Protein AF-A0A2V5Q0D8-F1 (afdb_monomer)

Mean predicted aligned error: 13.39 Å

pLDDT: mean 80.26, std 23.19, range [39.28, 98.81]

Radius of gyration: 37.6 Å; Cα contacts (8 Å, |Δi|>4): 236; chains: 1; bounding box: 50×79×114 Å

Secondary structure (DSSP, 8-state):
--PPP--SSSTTSSTTTTTSSHHHHHHHHHHHHHHHHHHHHHHHHHTT--------GGGT-EEEEEE-SSEEEEEEE-TTSEEEEEEEETTEEEEEEEEEEEEETTEEEEEEEEETTS-S-TT-EEEEEEEEE-SSEEEEE-TTS-EEEEEEP-

Nearest PDB structures (foldseek):
  2m4l-assembly1_A  TM=7.321E-01  e=1.383E-03  Bacteroides thetaiotaomicron VPI-5482
  3wjc-assembly1_B  TM=3.920E-01  e=6.754E-02  Arabidopsis thaliana
  3wje-assembly1_A  TM=3.867E-01  e=6.754E-02  Arabidopsis thaliana
  2a13-assembly1_A  TM=3.910E-01  e=1.932E-01  Arabidopsis thaliana
  7vd2-assembly1_B  TM=3.320E-01  e=4.289E+00  Homo sapiens

Sequence (154 aa):
MGRINLWRCWEWSMAVQRLRLAGRQLIVLLVQSQMRAVLALIVFCLTSCAGLPSMSQSRLVGEWRYEDKNQSCHYVFKSDGTFKGEVVYHAKLISKFSGRWSVAGAALHYNYIHDALGRIPAGTVDQDKLLTVRKEFFVIEAADGNQRKYLRIR

Structure (mmCIF, N/CA/C/O backbone):
data_AF-A0A2V5Q0D8-F1
#
_entry.id   AF-A0A2V5Q0D8-F1
#
loop_
_atom_site.group_PDB
_atom_site.id
_atom_site.type_symbol
_atom_site.label_atom_id
_atom_site.label_alt_id
_atom_site.label_comp_id
_atom_site.label_asym_id
_atom_site.label_ent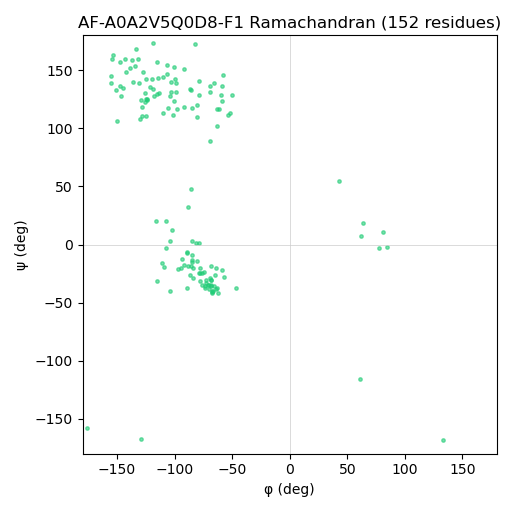ity_id
_atom_site.label_seq_id
_atom_site.pdbx_PDB_ins_code
_atom_site.Cartn_x
_atom_site.Cartn_y
_atom_site.Cartn_z
_atom_site.occupancy
_atom_site.B_iso_or_equiv
_atom_site.auth_seq_id
_atom_site.auth_comp_id
_atom_site.auth_asym_id
_atom_site.auth_atom_id
_atom_site.pdbx_PDB_model_num
ATOM 1 N N . MET A 1 1 ? -25.788 66.538 94.644 1.00 41.72 1 MET A N 1
ATOM 2 C CA . MET A 1 1 ? -26.331 65.166 94.770 1.00 41.72 1 MET A CA 1
ATOM 3 C C . MET A 1 1 ? -27.187 64.874 93.543 1.00 41.72 1 MET A C 1
ATOM 5 O O . MET A 1 1 ? -28.321 65.326 93.478 1.00 41.72 1 MET A O 1
ATOM 9 N N . GLY A 1 2 ? -26.599 64.241 92.522 1.00 40.06 2 GLY A N 1
ATOM 10 C CA . GLY A 1 2 ? -27.214 64.031 91.205 1.00 40.06 2 GLY A CA 1
ATOM 11 C C . GLY A 1 2 ? -27.430 62.546 90.924 1.00 40.06 2 GLY A C 1
ATOM 12 O O . GLY A 1 2 ? -26.521 61.745 91.122 1.00 40.06 2 GLY A O 1
ATOM 13 N N . ARG A 1 3 ? -28.655 62.200 90.514 1.00 39.28 3 ARG A N 1
ATOM 14 C CA . ARG A 1 3 ? -29.144 60.839 90.254 1.00 39.28 3 ARG A CA 1
ATOM 15 C C . ARG A 1 3 ? -28.472 60.234 89.017 1.00 39.28 3 ARG A C 1
ATOM 17 O O . ARG A 1 3 ? -28.367 60.886 87.982 1.00 39.28 3 ARG A O 1
ATOM 24 N N . ILE A 1 4 ? -28.073 58.972 89.132 1.00 41.91 4 ILE A N 1
ATOM 25 C CA . ILE A 1 4 ? -27.525 58.147 88.051 1.00 41.91 4 ILE A CA 1
ATOM 26 C C . ILE A 1 4 ? -28.701 57.614 87.216 1.00 41.91 4 ILE A C 1
ATOM 28 O O . ILE A 1 4 ? -29.576 56.929 87.743 1.00 41.91 4 ILE A O 1
ATOM 32 N N . ASN A 1 5 ? -28.735 57.948 85.922 1.00 40.88 5 ASN A N 1
ATOM 33 C CA . ASN A 1 5 ? -29.750 57.492 84.968 1.00 40.88 5 ASN A CA 1
ATOM 34 C C . ASN A 1 5 ? -29.380 56.116 84.387 1.00 40.88 5 ASN A C 1
ATOM 36 O O . ASN A 1 5 ? -28.388 55.966 83.678 1.00 40.88 5 ASN A O 1
ATOM 40 N N . LEU A 1 6 ? -30.230 55.128 84.662 1.00 44.25 6 LEU A N 1
ATOM 41 C CA . LEU A 1 6 ? -30.089 53.697 84.360 1.00 44.25 6 LEU A CA 1
ATOM 42 C C . LEU A 1 6 ? -30.626 53.293 82.965 1.00 44.25 6 LEU A C 1
ATOM 44 O O . LEU A 1 6 ? -31.105 52.181 82.776 1.00 44.25 6 LEU A O 1
ATOM 48 N N . TRP A 1 7 ? -30.545 54.181 81.970 1.00 40.44 7 TRP A N 1
ATOM 49 C CA . TRP A 1 7 ? -31.195 54.009 80.654 1.00 40.44 7 TRP A CA 1
ATOM 50 C C . TRP A 1 7 ? -30.248 53.682 79.482 1.00 40.44 7 TRP A C 1
ATOM 52 O O . TRP A 1 7 ? -30.617 53.850 78.327 1.00 40.44 7 TRP A O 1
ATOM 62 N N . ARG A 1 8 ? -29.028 53.185 79.735 1.00 41.84 8 ARG A N 1
ATOM 63 C CA . ARG A 1 8 ? -28.054 52.841 78.668 1.00 41.84 8 ARG A CA 1
ATOM 64 C C . ARG A 1 8 ? -27.676 51.357 78.556 1.00 41.84 8 ARG A C 1
ATOM 66 O O . ARG A 1 8 ? -26.645 51.047 77.973 1.00 41.84 8 ARG A O 1
ATOM 73 N N . CYS A 1 9 ? -28.482 50.431 79.080 1.00 41.78 9 CYS A N 1
ATOM 74 C CA . CYS A 1 9 ? -28.122 49.001 79.086 1.00 41.78 9 CYS A CA 1
ATOM 75 C C . CYS A 1 9 ? -28.906 48.115 78.093 1.00 41.78 9 CYS A C 1
ATOM 77 O O . CYS A 1 9 ? -28.617 46.929 77.989 1.00 41.78 9 CYS A O 1
ATOM 79 N N 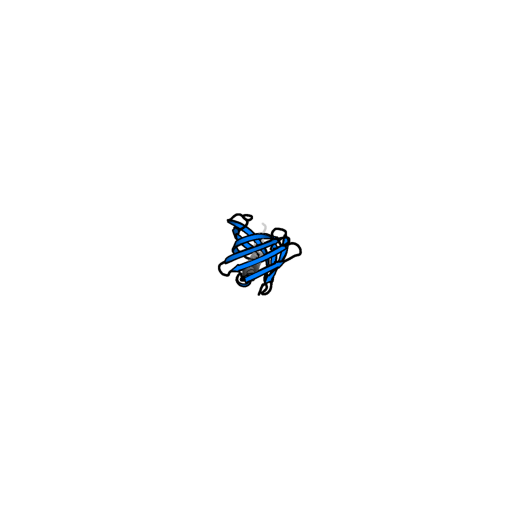. TRP A 1 10 ? -29.881 48.647 77.342 1.00 40.50 10 TRP A N 1
ATOM 80 C CA . TRP A 1 10 ? -30.749 47.809 76.490 1.00 40.50 10 TRP A CA 1
ATOM 81 C C . TRP A 1 10 ? -30.568 47.959 74.971 1.00 40.50 10 TRP A C 1
ATOM 83 O O . TRP A 1 10 ? -30.948 47.054 74.234 1.00 40.50 10 TRP A O 1
ATOM 93 N N . GLU A 1 11 ? -29.914 49.010 74.468 1.00 40.66 11 GLU A N 1
ATOM 94 C CA . GLU A 1 11 ? -29.786 49.210 73.008 1.00 40.66 11 GLU A CA 1
ATOM 95 C C . GLU A 1 11 ? -28.612 48.471 72.343 1.00 40.66 11 GLU A C 1
ATOM 97 O O . GLU A 1 11 ? -28.609 48.298 71.127 1.00 40.66 11 GLU A O 1
ATOM 102 N N . TRP A 1 12 ? -27.650 47.942 73.106 1.00 41.03 12 TRP A N 1
ATOM 103 C CA . TRP A 1 12 ? -26.484 47.257 72.522 1.00 41.03 12 TRP A CA 1
ATOM 104 C C . TRP A 1 12 ? -26.669 45.748 72.282 1.00 41.03 12 TRP A C 1
ATOM 106 O O . TRP A 1 12 ? -25.829 45.138 71.622 1.00 41.03 12 TRP A O 1
ATOM 116 N N . SER A 1 13 ? -27.768 45.128 72.734 1.00 49.38 13 SER A N 1
ATOM 117 C CA . SER A 1 13 ? -27.971 43.674 72.556 1.00 49.38 13 SER A CA 1
ATOM 118 C C . SER A 1 13 ? -28.667 43.264 71.252 1.00 49.38 13 SER A C 1
ATOM 120 O O . SER A 1 13 ? -28.520 42.120 70.830 1.00 49.38 13 SER A O 1
ATOM 122 N N . MET A 1 14 ? -29.371 44.160 70.551 1.00 45.88 14 MET A N 1
ATOM 123 C CA . MET A 1 14 ? -30.125 43.761 69.346 1.00 45.88 14 MET A CA 1
ATOM 124 C C . MET A 1 14 ? -29.353 43.887 68.023 1.00 45.88 14 MET A C 1
ATOM 126 O O . MET A 1 14 ? -29.720 43.243 67.038 1.00 45.88 14 MET A O 1
ATOM 130 N N . ALA A 1 15 ? -28.250 44.639 67.978 1.00 47.91 15 ALA A N 1
ATOM 131 C CA . ALA A 1 15 ? -27.467 44.803 66.748 1.00 47.91 15 ALA A CA 1
ATOM 132 C C . ALA A 1 15 ? -26.589 43.579 66.411 1.00 47.91 15 ALA A C 1
ATOM 134 O O . ALA A 1 1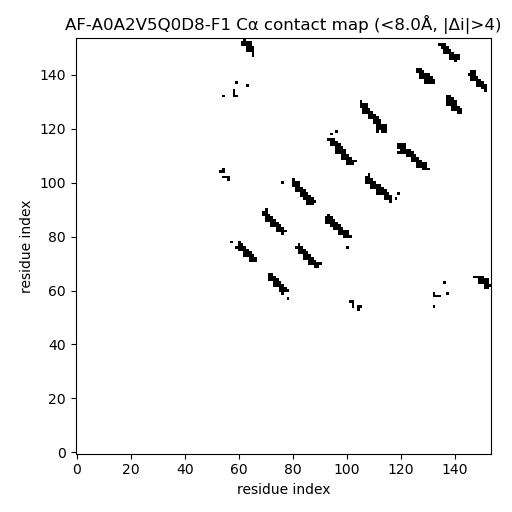5 ? -26.287 43.328 65.245 1.00 47.91 15 ALA A O 1
ATOM 135 N N . VAL A 1 16 ? -26.218 42.763 67.404 1.00 50.28 16 VAL A N 1
ATOM 136 C CA . VAL A 1 16 ? -25.270 41.648 67.213 1.00 50.28 16 VAL A CA 1
ATOM 137 C C . VAL A 1 16 ? -25.948 40.370 66.690 1.00 50.28 16 VAL A C 1
ATOM 139 O O . VAL A 1 16 ? -25.297 39.530 66.067 1.00 50.28 16 VAL A O 1
ATOM 142 N N . GLN A 1 17 ? -27.267 40.216 66.850 1.00 45.50 17 GLN A N 1
ATOM 143 C CA . GLN A 1 17 ? -27.967 38.993 66.427 1.00 45.50 17 GLN A CA 1
ATOM 144 C C . GLN A 1 17 ? -28.405 38.973 64.952 1.00 45.50 17 GLN A C 1
ATOM 146 O O . GLN A 1 17 ? -28.606 37.888 64.407 1.00 45.50 17 GLN A O 1
ATOM 151 N N . ARG A 1 18 ? -28.484 40.115 64.251 1.00 43.94 18 ARG A N 1
ATOM 152 C CA . ARG A 1 18 ? -28.899 40.137 62.829 1.00 43.94 18 ARG A CA 1
ATOM 153 C C . ARG A 1 18 ? -27.798 39.781 61.822 1.00 43.94 18 ARG A C 1
ATOM 155 O O . ARG A 1 18 ? -28.116 39.439 60.688 1.00 43.94 18 ARG A O 1
ATOM 162 N N . LEU A 1 19 ? -26.525 39.767 62.219 1.00 44.81 19 LEU A N 1
ATOM 163 C CA . LEU A 1 19 ? -25.404 39.484 61.307 1.00 44.81 19 LEU A CA 1
ATOM 164 C C . LEU A 1 19 ? -25.023 37.995 61.191 1.00 44.81 19 LEU A C 1
ATOM 166 O O . LEU A 1 19 ? -24.214 37.641 60.339 1.00 44.81 19 LEU A O 1
ATOM 170 N N . ARG A 1 20 ? -25.614 37.091 61.990 1.00 47.62 20 ARG A N 1
ATOM 171 C CA . ARG A 1 20 ? -25.258 35.654 61.958 1.00 47.62 20 ARG A CA 1
ATOM 172 C C . ARG A 1 20 ? -26.116 34.772 61.045 1.00 47.62 20 ARG A C 1
ATOM 174 O O . ARG A 1 20 ? -25.706 33.644 60.779 1.00 47.62 20 ARG A O 1
ATOM 181 N N . LEU A 1 21 ? -27.257 35.242 60.534 1.00 44.38 21 LEU A N 1
ATOM 182 C CA . LEU A 1 21 ? -28.142 34.404 59.702 1.00 44.38 21 LEU A CA 1
ATOM 183 C C . LEU A 1 21 ? -27.930 34.529 58.184 1.00 44.38 21 LEU A C 1
ATOM 185 O O . LEU A 1 21 ? -28.261 33.591 57.464 1.00 44.38 21 LEU A O 1
ATOM 189 N N . ALA A 1 22 ? -27.315 35.606 57.687 1.00 45.19 22 ALA A N 1
ATOM 190 C CA . ALA A 1 22 ? -27.068 35.765 56.247 1.00 45.19 22 ALA A CA 1
ATOM 191 C C . ALA A 1 22 ? -25.871 34.936 55.729 1.00 45.19 22 ALA A C 1
ATOM 193 O O . ALA A 1 22 ? -25.834 34.559 54.561 1.00 45.19 22 ALA A O 1
ATOM 194 N N . GLY A 1 23 ? -24.907 34.592 56.594 1.00 43.94 23 GLY A N 1
ATOM 195 C CA . GLY A 1 23 ? -23.678 33.895 56.186 1.00 43.94 23 GLY A CA 1
ATOM 196 C C . GLY A 1 23 ? -23.822 32.386 55.953 1.00 43.94 23 GLY A C 1
ATOM 197 O O . GLY A 1 23 ? -23.050 31.811 55.193 1.00 43.94 23 GLY A O 1
ATOM 198 N N . ARG A 1 24 ? -24.807 31.717 56.572 1.00 45.66 24 ARG A N 1
ATOM 199 C CA . ARG A 1 24 ? -24.965 30.250 56.456 1.00 45.66 24 ARG A CA 1
ATOM 200 C C . ARG A 1 24 ? -25.784 29.805 55.242 1.00 45.66 24 ARG A C 1
ATOM 202 O O . ARG A 1 24 ? -25.564 28.706 54.749 1.00 45.66 24 ARG A O 1
ATOM 209 N N . GLN A 1 25 ? -26.680 30.649 54.733 1.00 47.03 25 GLN A N 1
ATOM 210 C CA . GLN A 1 25 ? -27.497 30.341 53.549 1.00 47.03 25 GLN A CA 1
ATOM 211 C C . GLN A 1 25 ? -26.703 30.493 52.236 1.00 47.03 25 GLN A C 1
ATOM 213 O O . GLN A 1 25 ? -26.909 29.730 51.296 1.00 47.03 25 GLN A O 1
ATOM 218 N N . LEU A 1 26 ? -25.731 31.411 52.190 1.00 45.81 26 LEU A N 1
ATOM 219 C CA . LEU A 1 26 ? -24.885 31.640 51.010 1.00 45.81 26 LEU A CA 1
ATOM 220 C C . LEU A 1 26 ? -23.854 30.523 50.768 1.00 45.81 26 LEU A C 1
ATOM 222 O O . LEU A 1 26 ? -23.543 30.214 49.620 1.00 45.81 26 LEU A O 1
ATOM 226 N N . ILE A 1 27 ? -23.367 29.866 51.826 1.00 46.41 27 ILE A N 1
ATOM 227 C CA . ILE A 1 27 ? -22.380 28.779 51.704 1.00 46.41 27 ILE A CA 1
ATOM 228 C C . ILE A 1 27 ? -23.029 27.499 51.152 1.00 46.41 27 ILE A C 1
ATOM 230 O O . ILE A 1 27 ? -22.431 26.815 50.325 1.00 46.41 27 ILE A O 1
ATOM 234 N N . VAL A 1 28 ? -24.275 27.195 51.533 1.00 46.47 28 VAL A N 1
ATOM 235 C CA . VAL A 1 28 ? -24.982 25.991 51.053 1.00 46.47 28 VAL A CA 1
ATOM 236 C C . VAL A 1 28 ? -25.317 26.089 49.556 1.00 46.47 28 VAL A C 1
ATOM 238 O O . VAL A 1 28 ? -25.190 25.098 48.836 1.00 46.47 28 VAL A O 1
ATOM 241 N N . LEU A 1 29 ? -25.647 27.285 49.054 1.00 46.47 29 LEU A N 1
ATOM 242 C CA . LEU A 1 29 ? -25.950 27.502 47.631 1.00 46.47 29 LEU A CA 1
ATOM 243 C C . LEU A 1 29 ? -24.701 27.441 46.733 1.00 46.47 29 LEU A C 1
ATOM 245 O O . LEU A 1 29 ? -24.777 26.940 45.610 1.00 46.47 29 LEU A O 1
ATOM 249 N N . LEU A 1 30 ? -23.535 27.877 47.226 1.00 43.81 30 LEU A N 1
ATOM 250 C CA . LEU A 1 30 ? -22.277 27.798 46.471 1.00 43.81 30 LEU A CA 1
ATOM 251 C C . LEU A 1 30 ? -21.759 26.355 46.333 1.00 43.81 30 LEU A C 1
ATOM 253 O O . LEU A 1 30 ? -21.233 25.998 45.280 1.00 43.81 30 LEU A O 1
ATOM 257 N N . VAL A 1 31 ? -21.959 25.498 47.339 1.00 48.28 31 VAL A N 1
ATOM 258 C CA . VAL A 1 31 ? -21.505 24.093 47.297 1.00 48.28 31 VAL A CA 1
ATOM 259 C C . VAL A 1 31 ? -22.409 23.218 46.411 1.00 48.28 31 VAL A C 1
ATOM 261 O O . VAL A 1 31 ? -21.907 22.356 45.688 1.00 48.28 31 VAL A O 1
ATOM 264 N N . GLN A 1 32 ? -23.725 23.469 46.373 1.00 46.16 32 GLN A N 1
ATOM 265 C CA . GLN A 1 32 ? -24.647 22.736 45.485 1.00 46.16 32 GLN A CA 1
ATOM 266 C C . GLN A 1 32 ? -24.453 23.049 43.991 1.00 46.16 32 GLN A C 1
ATOM 268 O O . GLN A 1 32 ? -24.706 22.187 43.147 1.00 46.16 32 GLN A O 1
ATOM 273 N N . SER A 1 33 ? -23.984 24.255 43.656 1.00 48.28 33 SER A N 1
ATOM 274 C CA . SER A 1 33 ? -23.683 24.664 42.275 1.00 48.28 33 SER A CA 1
ATOM 275 C C . SER A 1 33 ? -22.448 23.941 41.705 1.00 48.28 33 SER A C 1
ATOM 277 O O . SER A 1 33 ? -22.453 23.484 40.561 1.00 48.28 33 SER A O 1
ATOM 279 N N . GLN A 1 34 ? -21.420 23.739 42.535 1.00 49.66 34 GLN A N 1
ATOM 280 C CA . GLN A 1 34 ? -20.137 23.145 42.134 1.00 49.66 34 GLN A CA 1
ATOM 281 C C . GLN A 1 34 ? -20.240 21.641 41.814 1.00 49.66 34 GLN A C 1
ATOM 283 O O . GLN A 1 34 ? -19.604 21.160 40.878 1.00 49.66 34 GLN A O 1
ATOM 288 N N . MET A 1 35 ? -21.095 20.886 42.517 1.00 52.28 35 MET A N 1
ATOM 289 C CA . MET A 1 35 ? -21.252 19.443 42.265 1.00 52.28 35 MET A CA 1
ATOM 290 C C . MET A 1 35 ? -21.901 19.116 40.911 1.00 52.28 35 MET A C 1
ATOM 292 O O . MET A 1 35 ? -21.573 18.096 40.307 1.00 52.28 35 MET A O 1
ATOM 296 N N . ARG A 1 36 ? -22.786 19.979 40.393 1.00 52.53 36 ARG A N 1
ATOM 297 C CA . ARG A 1 36 ? -23.435 19.754 39.087 1.00 52.53 36 ARG A CA 1
ATOM 298 C C . ARG A 1 36 ? -22.479 19.985 37.917 1.00 52.53 36 ARG A C 1
ATOM 300 O O . ARG A 1 36 ? -22.539 19.247 36.938 1.00 52.53 36 ARG A O 1
ATOM 307 N N . ALA A 1 37 ? -21.577 20.959 38.037 1.00 56.72 37 ALA A N 1
ATOM 308 C CA . ALA A 1 37 ? -20.573 21.246 37.016 1.00 56.72 37 ALA A CA 1
ATOM 309 C C . ALA A 1 37 ? -19.536 20.114 36.892 1.00 56.72 37 ALA A C 1
ATOM 311 O O . ALA A 1 37 ? -19.194 19.715 35.783 1.00 56.72 37 ALA A O 1
ATOM 312 N N . VAL A 1 38 ? -19.098 19.538 38.019 1.00 58.53 38 VAL A N 1
ATOM 313 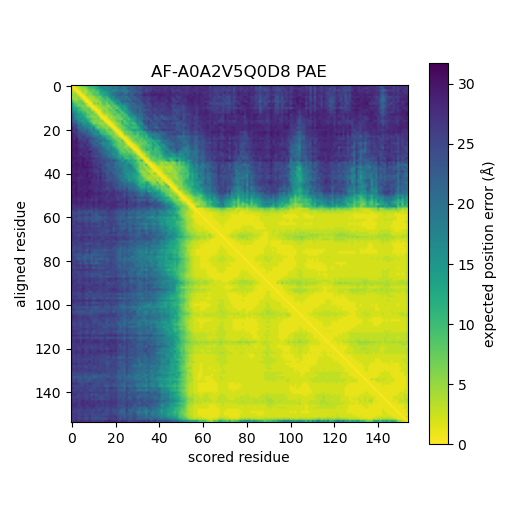C CA . VAL A 1 38 ? -18.152 18.407 38.032 1.00 58.53 38 VAL A CA 1
ATOM 314 C C . VAL A 1 38 ? -18.784 17.137 37.450 1.00 58.53 38 VAL A C 1
ATOM 316 O O . VAL A 1 38 ? -18.152 16.452 36.648 1.00 58.53 38 VAL A O 1
ATOM 319 N N . LEU A 1 39 ? -20.050 16.852 37.777 1.00 58.44 39 LEU A N 1
ATOM 320 C CA . LEU A 1 39 ? -20.795 15.736 37.180 1.00 58.44 39 LEU A CA 1
ATOM 321 C C . LEU A 1 39 ? -20.976 15.903 35.664 1.00 58.44 39 LEU A C 1
ATOM 323 O O . LEU A 1 39 ? -20.773 14.944 34.922 1.00 58.44 39 LEU A O 1
ATOM 327 N N . ALA A 1 40 ? -21.288 17.113 35.190 1.00 58.44 40 ALA A N 1
ATOM 328 C CA . ALA A 1 40 ? -21.388 17.394 33.758 1.00 58.44 40 ALA A CA 1
ATOM 329 C C . ALA A 1 40 ? -20.041 17.205 33.028 1.00 58.44 40 ALA A C 1
ATOM 331 O O . ALA A 1 40 ? -20.019 16.672 31.920 1.00 58.44 40 ALA A O 1
ATOM 332 N N . LEU A 1 41 ? -18.918 17.568 33.662 1.00 57.22 41 LEU A N 1
ATOM 333 C CA . LEU A 1 41 ? -17.576 17.390 33.095 1.00 57.22 41 LEU A CA 1
ATOM 334 C C . LEU A 1 41 ? -17.177 15.908 32.971 1.00 57.22 41 LEU A C 1
ATOM 336 O O . LEU A 1 41 ? -16.610 15.504 31.959 1.00 57.22 41 LEU A O 1
ATOM 340 N N . ILE A 1 42 ? -17.509 15.082 33.971 1.00 59.09 42 ILE A N 1
ATOM 341 C CA . ILE A 1 42 ? -17.231 13.634 33.951 1.00 59.09 42 ILE A CA 1
ATOM 342 C C . ILE A 1 42 ? -18.053 12.940 32.856 1.00 59.09 42 ILE A C 1
ATOM 344 O O . ILE A 1 42 ? -17.523 12.095 32.135 1.00 59.09 42 ILE A O 1
ATOM 348 N N . VAL A 1 43 ? -19.321 13.329 32.676 1.00 58.25 43 VAL A N 1
ATOM 349 C CA . VAL A 1 43 ? -20.176 12.794 31.602 1.00 58.25 43 VAL A CA 1
ATOM 350 C C . VAL A 1 43 ? -19.636 13.174 30.215 1.00 58.25 43 VAL A C 1
ATOM 352 O O . VAL A 1 43 ? -19.628 12.328 29.324 1.00 58.25 43 VAL A O 1
ATOM 355 N N . PHE A 1 44 ? -19.105 14.391 30.039 1.00 57.34 44 PHE A N 1
ATOM 356 C CA . PHE A 1 44 ? -18.520 14.839 28.766 1.00 57.34 44 PHE A CA 1
ATOM 357 C C . PHE A 1 44 ? -17.210 14.106 28.413 1.00 57.34 44 PHE A C 1
ATOM 359 O O . PHE A 1 44 ? -16.963 13.788 27.248 1.00 57.34 44 PHE A O 1
ATOM 366 N N . CYS A 1 45 ? -16.387 13.768 29.413 1.00 56.22 45 CYS A N 1
ATOM 367 C CA . CYS A 1 45 ? -15.157 12.994 29.209 1.00 56.22 45 CYS A CA 1
ATOM 368 C C . CYS A 1 45 ? -15.423 11.538 28.789 1.00 56.22 45 CYS A C 1
ATOM 370 O O . CYS A 1 45 ? -14.636 10.973 28.032 1.00 56.22 45 CYS A O 1
ATOM 372 N N . LEU A 1 46 ? -16.535 10.937 29.226 1.00 54.34 46 LEU A N 1
ATOM 373 C CA . LEU A 1 46 ? -16.890 9.557 28.868 1.00 54.34 46 LEU A CA 1
ATOM 374 C C . LEU A 1 46 ? -17.467 9.428 27.447 1.00 54.34 46 LEU A C 1
ATOM 376 O O . LEU A 1 46 ? -17.410 8.349 26.861 1.00 54.34 46 LEU A O 1
ATOM 380 N N . THR A 1 47 ? -17.976 10.513 26.855 1.00 55.97 47 THR A N 1
ATOM 381 C CA . THR A 1 47 ? -18.558 10.498 25.499 1.00 55.97 47 THR A CA 1
ATOM 382 C C . THR A 1 47 ? -17.548 10.655 24.356 1.00 55.97 47 THR A C 1
ATOM 384 O O . THR A 1 47 ? -17.910 10.438 23.202 1.00 55.97 47 THR A O 1
ATOM 387 N N . SER A 1 48 ? -16.278 10.973 24.635 1.00 52.94 48 SER A N 1
ATOM 388 C CA . SER A 1 48 ? -15.252 11.174 23.590 1.00 52.94 48 SER A CA 1
ATOM 389 C C . SER A 1 48 ? -14.570 9.893 23.099 1.00 52.94 48 SER A C 1
ATOM 391 O O . SER A 1 48 ? -13.716 9.948 22.217 1.00 52.94 48 SER A O 1
ATOM 393 N N . CYS A 1 49 ? -14.974 8.720 23.586 1.00 54.44 49 CYS A N 1
ATOM 394 C CA . CYS A 1 49 ? -14.546 7.439 23.025 1.00 54.44 49 CYS A CA 1
ATOM 395 C C . CYS A 1 49 ? -15.437 7.015 21.846 1.00 54.44 49 CYS A C 1
ATOM 397 O O . CYS A 1 49 ? -15.882 5.871 21.770 1.00 54.44 49 CYS A O 1
ATOM 399 N N . ALA A 1 50 ? -15.700 7.920 20.900 1.00 62.66 50 ALA A N 1
ATOM 400 C CA . ALA A 1 50 ? -16.153 7.511 19.578 1.00 62.66 50 ALA A CA 1
ATOM 401 C C . ALA A 1 50 ? -14.963 6.824 18.896 1.00 62.66 50 ALA A C 1
ATOM 403 O O . ALA A 1 50 ? -14.123 7.475 18.275 1.00 62.66 50 ALA A O 1
ATOM 404 N N . GLY A 1 51 ? -14.839 5.509 19.097 1.00 59.06 51 GLY A N 1
ATOM 405 C CA . GLY A 1 51 ? -13.833 4.692 18.435 1.00 59.06 51 GLY A CA 1
ATOM 406 C C . GLY A 1 51 ? -13.924 4.941 16.937 1.00 59.06 51 GLY A C 1
ATOM 407 O O . GLY A 1 51 ? -14.941 4.623 16.317 1.00 59.06 51 GLY A O 1
ATOM 408 N N . LEU A 1 52 ? -12.884 5.559 16.369 1.00 59.28 52 LEU A N 1
ATOM 409 C CA . LEU A 1 52 ? -12.764 5.700 14.925 1.00 59.28 52 LEU A CA 1
ATOM 410 C C . LEU A 1 52 ? -12.993 4.310 14.325 1.00 59.28 52 LEU A C 1
ATOM 412 O O . LEU A 1 52 ? -12.374 3.356 14.810 1.00 59.28 52 LEU A O 1
ATOM 416 N N . PRO A 1 53 ? -13.888 4.165 13.331 1.00 62.53 53 PRO A N 1
ATOM 417 C CA . PRO A 1 53 ? -14.126 2.876 12.710 1.00 62.53 53 PRO A CA 1
ATOM 418 C C . PRO A 1 53 ? -12.775 2.348 12.243 1.00 62.53 53 PRO A C 1
ATOM 420 O O . PRO A 1 53 ? -12.148 2.949 11.367 1.00 62.53 53 PRO A O 1
ATOM 423 N N . SER A 1 54 ? -12.290 1.279 12.885 1.00 65.25 54 SER A N 1
ATOM 424 C CA . SER A 1 54 ? -10.989 0.730 12.534 1.00 65.25 54 SER A CA 1
ATOM 425 C C . SER A 1 54 ? -11.072 0.341 11.062 1.00 65.25 54 SER A C 1
ATOM 427 O O . SER A 1 54 ? -12.007 -0.347 10.630 1.00 65.25 54 SER A O 1
ATOM 429 N N . MET A 1 55 ? -10.167 0.880 10.243 1.00 76.38 55 MET A N 1
ATOM 430 C CA . MET A 1 55 ? -10.096 0.471 8.849 1.00 76.38 55 MET A CA 1
ATOM 431 C C . MET A 1 55 ? -9.722 -1.006 8.856 1.00 76.38 55 MET A C 1
ATOM 433 O O . MET A 1 55 ? -8.586 -1.376 9.137 1.00 76.38 55 MET A O 1
ATOM 437 N N . SER A 1 56 ? -10.727 -1.854 8.641 1.00 80.12 56 SER A N 1
ATOM 438 C CA . SER A 1 56 ? -10.579 -3.289 8.824 1.00 80.12 56 SER A CA 1
ATOM 439 C C . SER A 1 56 ? -9.518 -3.826 7.873 1.00 80.12 56 SER A C 1
ATOM 441 O O . SER A 1 56 ? -9.717 -3.808 6.657 1.00 80.12 56 SER A O 1
ATOM 443 N N . GLN A 1 57 ? -8.428 -4.352 8.436 1.00 90.25 57 GLN A N 1
ATOM 444 C CA . GLN A 1 57 ? -7.348 -5.032 7.721 1.00 90.25 57 GLN A CA 1
ATOM 445 C C . GLN A 1 57 ? -7.897 -6.051 6.708 1.00 90.25 57 GLN A C 1
ATOM 447 O O . GLN A 1 57 ? -7.417 -6.141 5.581 1.00 90.25 57 GLN A O 1
ATOM 452 N N . SER A 1 58 ? -8.984 -6.749 7.054 1.00 93.81 58 SER A N 1
ATOM 453 C CA . SER A 1 58 ? -9.645 -7.712 6.165 1.00 93.81 58 SER A CA 1
ATOM 454 C C . SER A 1 58 ? -10.097 -7.129 4.821 1.00 93.81 58 SER A C 1
ATOM 456 O O . SER A 1 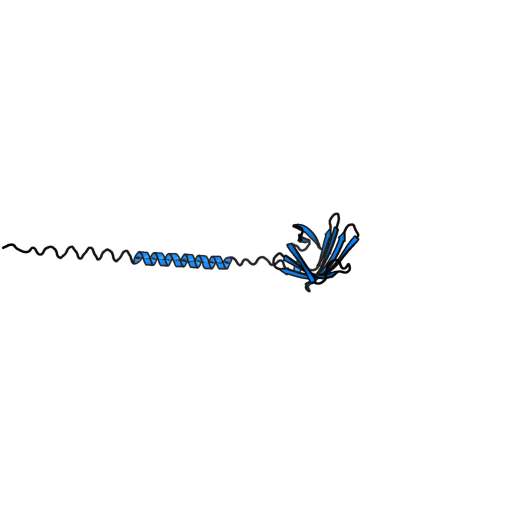58 ? -10.141 -7.857 3.834 1.00 93.81 58 SER A O 1
ATOM 458 N N . ARG A 1 59 ? -10.397 -5.824 4.737 1.00 95.44 59 ARG A N 1
ATOM 459 C CA . ARG A 1 59 ? -10.806 -5.173 3.481 1.00 95.44 59 ARG A CA 1
ATOM 460 C C . ARG A 1 59 ? -9.647 -4.962 2.513 1.00 95.44 59 ARG A C 1
ATOM 462 O O . ARG A 1 59 ? -9.901 -4.850 1.318 1.00 95.44 59 ARG A O 1
ATOM 469 N N . LEU A 1 60 ? -8.409 -4.913 3.002 1.00 97.19 60 LEU A N 1
ATOM 470 C CA . LEU A 1 60 ? -7.215 -4.795 2.162 1.00 97.19 60 LEU A CA 1
ATOM 471 C C . LEU A 1 60 ? -6.722 -6.145 1.640 1.00 97.19 60 LEU A C 1
ATOM 473 O O . LEU A 1 60 ? -5.963 -6.164 0.681 1.00 97.19 60 LEU A O 1
ATOM 477 N N . VAL A 1 61 ? -7.170 -7.272 2.199 1.00 97.94 61 VAL A N 1
ATOM 478 C CA . VAL A 1 61 ? -6.792 -8.601 1.697 1.00 97.94 61 VAL A CA 1
ATOM 479 C C . VAL A 1 61 ? -7.241 -8.758 0.237 1.00 97.94 61 VAL A C 1
ATOM 481 O O . VAL A 1 61 ? -8.401 -8.495 -0.096 1.00 97.94 61 VAL A O 1
ATOM 484 N N . GLY A 1 62 ? -6.319 -9.173 -0.632 1.00 97.69 62 GLY A N 1
ATOM 485 C CA . GLY A 1 62 ? -6.523 -9.380 -2.068 1.00 97.69 62 GLY A CA 1
ATOM 486 C C . GLY A 1 62 ? -5.425 -8.773 -2.943 1.00 97.69 62 GLY A C 1
ATOM 487 O O . GLY A 1 62 ? -4.370 -8.374 -2.448 1.00 97.69 62 GLY A O 1
ATOM 488 N N . GLU A 1 63 ? -5.695 -8.727 -4.247 1.00 98.56 63 GLU A N 1
ATOM 489 C CA . GLU A 1 63 ? -4.781 -8.230 -5.280 1.00 98.56 63 GLU A CA 1
ATOM 490 C C . GLU A 1 63 ? -5.180 -6.834 -5.756 1.00 98.56 63 GLU A C 1
ATOM 492 O O . GLU A 1 63 ? -6.364 -6.527 -5.927 1.00 98.56 63 GLU A O 1
ATOM 497 N N . TRP A 1 64 ? -4.186 -5.978 -5.968 1.00 98.69 64 TRP A N 1
ATOM 498 C CA . TRP A 1 64 ? -4.380 -4.552 -6.187 1.00 98.69 64 TRP A CA 1
ATOM 499 C C . TRP A 1 64 ? -3.380 -3.992 -7.183 1.00 98.69 64 TRP A C 1
ATOM 501 O O . TRP A 1 64 ? -2.183 -4.227 -7.053 1.00 98.69 64 TRP A O 1
ATOM 511 N N . ARG A 1 65 ? -3.847 -3.176 -8.127 1.00 98.56 65 ARG A N 1
ATOM 512 C CA . ARG A 1 65 ? -3.002 -2.494 -9.109 1.00 98.56 65 ARG A CA 1
ATOM 513 C C . ARG A 1 65 ? -3.165 -0.986 -9.029 1.00 98.56 65 ARG A C 1
ATOM 515 O O . ARG A 1 65 ? -4.278 -0.469 -8.998 1.00 98.56 65 ARG A O 1
ATOM 522 N N . TYR A 1 66 ? -2.042 -0.293 -9.065 1.00 98.12 66 TYR A N 1
ATOM 523 C CA . TYR A 1 66 ? -1.940 1.119 -9.392 1.00 98.12 66 TYR A CA 1
ATOM 524 C C . TYR A 1 66 ? -1.172 1.254 -10.707 1.00 98.12 66 TYR A C 1
ATOM 526 O O . TYR A 1 66 ? -0.241 0.490 -10.959 1.00 98.12 66 TYR A O 1
ATOM 534 N N . GLU A 1 67 ? -1.561 2.208 -11.543 1.00 97.94 67 GLU A N 1
ATOM 535 C CA . GLU A 1 67 ? -0.917 2.462 -12.828 1.00 97.94 67 GLU A CA 1
ATOM 536 C C . GLU A 1 67 ? -1.059 3.940 -13.194 1.00 97.94 67 GLU A C 1
ATOM 538 O O . GLU A 1 67 ? -2.141 4.521 -13.072 1.00 97.94 67 GLU A O 1
ATOM 543 N N . ASP A 1 68 ? 0.044 4.544 -13.622 1.00 96.38 68 ASP A N 1
ATOM 544 C CA . ASP A 1 68 ? 0.094 5.864 -14.237 1.00 96.38 68 ASP A CA 1
ATOM 545 C C . ASP A 1 68 ? 0.878 5.808 -15.565 1.00 96.38 68 ASP A C 1
ATOM 547 O O . ASP A 1 68 ? 1.135 4.737 -16.112 1.00 96.38 68 ASP A O 1
ATOM 551 N N . LYS A 1 69 ? 1.238 6.969 -16.127 1.00 96.31 69 LYS A N 1
ATOM 552 C CA . LYS A 1 69 ? 1.945 7.053 -17.419 1.00 96.31 69 LYS A CA 1
ATOM 553 C C . LYS A 1 69 ? 3.352 6.441 -17.403 1.00 96.31 69 LYS A C 1
ATOM 555 O O . LYS A 1 69 ? 3.859 6.067 -18.458 1.00 96.31 69 LYS A O 1
ATOM 560 N N . ASN A 1 70 ? 3.999 6.402 -16.245 1.00 96.69 70 ASN A N 1
ATOM 561 C CA . ASN A 1 70 ? 5.410 6.066 -16.093 1.00 96.69 70 ASN A CA 1
ATOM 562 C C . ASN A 1 70 ? 5.616 4.770 -15.312 1.00 96.69 70 ASN A C 1
ATOM 564 O O . ASN A 1 70 ? 6.589 4.061 -15.570 1.00 96.69 70 ASN A O 1
ATOM 568 N N . GLN A 1 71 ? 4.729 4.459 -14.368 1.00 97.00 71 GLN A N 1
ATOM 569 C CA . GLN A 1 71 ? 4.883 3.336 -13.458 1.00 97.00 71 GLN A CA 1
ATOM 570 C C . GLN A 1 71 ? 3.586 2.568 -13.224 1.00 97.00 71 GLN A C 1
ATOM 572 O O . GLN A 1 71 ? 2.487 3.118 -13.232 1.00 97.00 71 GLN A O 1
ATOM 577 N N . SER A 1 72 ? 3.738 1.285 -12.918 1.00 97.88 72 SER A N 1
ATOM 578 C CA . SER A 1 72 ? 2.672 0.452 -12.379 1.00 97.88 72 SER A CA 1
ATOM 579 C C . SER A 1 72 ? 3.167 -0.299 -11.153 1.00 97.88 72 SER A C 1
ATOM 581 O O . SER A 1 72 ? 4.273 -0.844 -11.167 1.00 97.88 72 SER A O 1
ATOM 583 N N . CYS A 1 73 ? 2.325 -0.377 -10.131 1.00 97.94 73 CYS A N 1
ATOM 584 C CA . CYS A 1 73 ? 2.570 -1.145 -8.919 1.00 97.94 73 CYS A CA 1
ATOM 585 C C . CYS A 1 73 ? 1.485 -2.206 -8.779 1.00 97.94 73 CYS A C 1
ATOM 587 O O . CYS A 1 73 ? 0.298 -1.904 -8.911 1.00 97.94 73 CYS A O 1
ATOM 589 N N . HIS A 1 74 ? 1.876 -3.434 -8.469 1.00 98.56 74 HIS A N 1
ATOM 590 C CA . HIS A 1 74 ? 0.950 -4.517 -8.176 1.00 98.56 74 HIS A CA 1
ATOM 591 C C . HIS A 1 74 ? 1.262 -5.097 -6.798 1.00 98.56 74 HIS A C 1
ATOM 593 O O . HIS A 1 74 ? 2.398 -5.477 -6.525 1.00 98.56 74 HIS A O 1
ATOM 599 N N . TYR A 1 75 ? 0.248 -5.130 -5.932 1.00 98.38 75 TYR A N 1
ATOM 600 C CA . TYR A 1 75 ? 0.321 -5.641 -4.570 1.00 98.38 75 TYR A CA 1
ATOM 601 C C . TYR A 1 75 ? -0.631 -6.800 -4.340 1.00 98.38 75 TYR A C 1
ATOM 603 O O . TYR A 1 75 ? -1.777 -6.778 -4.778 1.00 98.38 75 TYR A O 1
ATOM 611 N N . VAL A 1 76 ? -0.168 -7.766 -3.552 1.00 98.62 76 VAL A N 1
ATOM 612 C CA . VAL A 1 76 ? -0.978 -8.875 -3.049 1.00 98.62 76 VAL A CA 1
ATOM 613 C C . VAL A 1 76 ? -0.879 -8.897 -1.531 1.00 98.62 76 VAL A C 1
ATOM 615 O O . VAL A 1 76 ? 0.176 -9.230 -0.991 1.00 98.62 76 VAL A O 1
ATOM 618 N N . PHE A 1 77 ? -1.973 -8.572 -0.843 1.00 98.50 77 PHE A N 1
ATOM 619 C CA . PHE A 1 77 ? -2.080 -8.612 0.616 1.00 98.50 77 PHE A CA 1
ATOM 620 C C . PHE A 1 77 ? -2.799 -9.883 1.060 1.00 98.50 77 PHE A C 1
ATOM 622 O O . PHE A 1 77 ? -3.941 -10.130 0.670 1.00 98.50 77 PHE A O 1
ATOM 629 N N . LYS A 1 78 ? -2.159 -10.685 1.911 1.00 98.44 78 LYS A N 1
ATOM 630 C CA . LYS A 1 78 ? -2.746 -11.914 2.459 1.00 98.44 78 LYS A CA 1
ATOM 631 C C . LYS A 1 78 ? -3.267 -11.717 3.878 1.00 98.44 78 LYS A C 1
ATOM 633 O O . LYS A 1 78 ? -2.745 -10.903 4.638 1.00 98.44 78 LYS A O 1
ATOM 638 N N . SER A 1 79 ? -4.270 -12.510 4.254 1.00 97.62 79 SER A N 1
ATOM 639 C CA . SER A 1 79 ? -4.887 -12.489 5.589 1.00 97.62 79 SER A CA 1
ATOM 640 C C . SER A 1 79 ? -3.941 -12.902 6.720 1.00 97.62 79 SER A C 1
ATOM 642 O O . SER A 1 79 ? -4.187 -12.553 7.867 1.00 97.62 79 SER A O 1
ATOM 644 N N . ASP A 1 80 ? -2.851 -13.606 6.410 1.00 97.62 80 ASP A N 1
ATOM 645 C CA . ASP A 1 80 ? -1.806 -13.994 7.367 1.00 97.62 80 ASP A CA 1
ATOM 646 C C . ASP A 1 80 ? -0.826 -12.850 7.709 1.00 97.62 80 ASP A C 1
ATOM 648 O O . ASP A 1 80 ? 0.130 -13.051 8.468 1.00 97.62 80 ASP A O 1
ATOM 652 N N . GLY A 1 81 ? -1.031 -11.656 7.140 1.00 97.75 81 GLY A N 1
ATOM 653 C CA . GLY A 1 81 ? -0.169 -10.489 7.316 1.00 97.75 81 GLY A CA 1
ATOM 654 C C . GLY A 1 81 ? 1.078 -10.490 6.431 1.00 97.75 81 GLY A C 1
ATOM 655 O O . GLY A 1 81 ? 1.969 -9.678 6.659 1.00 97.75 81 GLY A O 1
ATOM 656 N N . THR A 1 82 ? 1.187 -11.379 5.439 1.00 98.69 82 THR A N 1
ATOM 657 C CA . THR A 1 82 ? 2.231 -11.307 4.403 1.00 98.69 82 THR A CA 1
ATOM 658 C C . THR A 1 82 ? 1.762 -10.515 3.187 1.00 98.69 82 THR A C 1
ATOM 660 O O . THR A 1 82 ? 0.569 -10.473 2.874 1.00 98.69 82 THR A O 1
ATOM 663 N N . PHE A 1 83 ? 2.702 -9.875 2.492 1.00 98.62 83 PHE A N 1
ATOM 664 C CA . PHE A 1 83 ? 2.430 -9.214 1.219 1.00 98.62 83 PHE A CA 1
ATOM 665 C C . PHE A 1 83 ? 3.523 -9.473 0.186 1.00 98.62 83 PHE A C 1
ATOM 667 O O . PHE A 1 83 ? 4.653 -9.836 0.526 1.00 98.62 83 PHE A O 1
ATOM 674 N N . LYS A 1 84 ? 3.163 -9.292 -1.084 1.00 98.69 84 LYS A N 1
ATOM 675 C CA . LYS A 1 84 ? 4.081 -9.253 -2.224 1.00 98.69 84 LYS A CA 1
ATOM 676 C C . LYS A 1 84 ? 3.834 -7.985 -3.022 1.00 98.69 84 LYS A C 1
ATOM 678 O O . LYS A 1 84 ? 2.694 -7.528 -3.086 1.00 98.69 84 LYS A O 1
ATOM 683 N N . GLY A 1 85 ? 4.883 -7.462 -3.639 1.00 98.31 85 GLY A N 1
ATOM 684 C CA . GLY A 1 85 ? 4.804 -6.301 -4.507 1.00 98.31 85 GLY A CA 1
ATOM 685 C C . GLY A 1 85 ? 5.716 -6.409 -5.712 1.00 98.31 85 GLY A C 1
ATOM 686 O O . GLY A 1 85 ? 6.786 -7.012 -5.645 1.00 98.31 85 GLY A O 1
ATOM 687 N N . GLU A 1 86 ? 5.291 -5.814 -6.814 1.00 98.38 86 GLU A N 1
ATOM 688 C CA . GLU A 1 86 ? 6.124 -5.582 -7.986 1.00 98.38 86 GLU A CA 1
ATOM 689 C C . GLU A 1 86 ? 5.903 -4.165 -8.505 1.00 98.38 86 GLU A C 1
ATOM 691 O O . GLU A 1 86 ? 4.779 -3.657 -8.519 1.00 98.38 86 GLU A O 1
ATOM 696 N N . VAL A 1 87 ? 6.996 -3.526 -8.914 1.00 97.75 87 VAL A N 1
ATOM 697 C CA . VAL A 1 87 ? 6.991 -2.176 -9.472 1.00 97.75 87 VAL A CA 1
ATOM 698 C C . VAL A 1 87 ? 7.653 -2.223 -10.836 1.00 97.75 87 VAL A C 1
ATOM 700 O O . VAL A 1 87 ? 8.796 -2.667 -10.980 1.00 97.75 87 VAL A O 1
ATOM 703 N N . VAL A 1 88 ? 6.929 -1.746 -11.838 1.00 98.31 88 VAL A N 1
ATOM 704 C CA . VAL A 1 88 ? 7.390 -1.613 -13.217 1.00 98.31 88 VAL A CA 1
ATOM 705 C C . VAL A 1 88 ? 7.461 -0.128 -13.541 1.00 98.31 88 VAL A C 1
ATOM 707 O O . VAL A 1 88 ? 6.501 0.592 -13.297 1.00 98.31 88 VAL A O 1
ATOM 710 N N . TYR A 1 89 ? 8.584 0.326 -14.091 1.00 97.56 89 TYR A N 1
ATOM 711 C CA . TYR A 1 89 ? 8.807 1.707 -14.522 1.00 97.56 89 TYR A CA 1
ATOM 712 C C . TYR A 1 89 ? 9.235 1.705 -15.989 1.00 97.56 89 TYR A C 1
ATOM 714 O O . TYR A 1 89 ? 10.168 0.984 -16.346 1.00 97.56 89 TYR A O 1
ATOM 722 N N . HIS A 1 90 ? 8.536 2.451 -16.848 1.00 96.69 90 HIS A N 1
ATOM 723 C CA . HIS A 1 90 ? 8.697 2.426 -18.310 1.00 96.69 90 HIS A CA 1
ATOM 724 C C . HIS A 1 90 ? 8.832 0.997 -18.874 1.00 96.69 90 HIS A C 1
ATOM 726 O O . HIS A 1 90 ? 9.811 0.664 -19.539 1.00 96.69 90 HIS A O 1
ATOM 732 N N . ALA A 1 91 ? 7.862 0.132 -18.553 1.00 95.38 91 ALA A N 1
ATOM 733 C CA . ALA A 1 91 ? 7.809 -1.283 -18.953 1.00 95.38 91 ALA A CA 1
ATOM 734 C C . ALA A 1 91 ? 8.966 -2.179 -18.450 1.00 95.38 91 ALA A C 1
ATOM 736 O O . ALA A 1 91 ? 9.036 -3.355 -18.804 1.00 95.38 91 ALA A O 1
ATOM 737 N N . LYS A 1 92 ? 9.849 -1.673 -17.582 1.00 97.81 92 LYS A N 1
ATOM 738 C CA . LYS A 1 92 ? 10.925 -2.447 -16.959 1.00 97.81 92 LYS A CA 1
ATOM 739 C C . LYS A 1 92 ? 10.580 -2.778 -15.513 1.00 97.81 92 LYS A C 1
ATOM 741 O O . LYS A 1 92 ? 10.292 -1.879 -14.729 1.00 97.81 92 LYS A O 1
ATOM 746 N N . LEU A 1 93 ? 10.661 -4.055 -15.136 1.00 97.88 93 LEU A N 1
ATOM 747 C CA . LEU A 1 93 ? 10.569 -4.459 -13.733 1.00 97.88 93 LEU A CA 1
ATOM 748 C C . LEU A 1 93 ? 11.743 -3.848 -12.959 1.00 97.88 93 LEU A C 1
ATOM 750 O O . LEU A 1 93 ? 12.905 -4.146 -13.243 1.00 97.88 93 LEU A O 1
ATOM 754 N N . ILE A 1 94 ? 11.435 -2.973 -12.006 1.00 97.06 94 ILE A N 1
ATOM 755 C CA . ILE A 1 94 ? 12.435 -2.264 -11.208 1.00 97.06 94 ILE A CA 1
ATOM 756 C C . ILE A 1 94 ? 12.495 -2.733 -9.759 1.00 97.06 94 ILE A C 1
ATOM 758 O O . ILE A 1 94 ? 13.515 -2.511 -9.119 1.00 97.06 94 ILE A O 1
ATOM 762 N N . SER A 1 95 ? 11.458 -3.387 -9.240 1.00 97.19 95 SER A N 1
ATOM 763 C CA . SER A 1 95 ? 11.462 -3.956 -7.890 1.00 97.19 95 SER A CA 1
ATOM 764 C C . SER A 1 95 ? 10.465 -5.110 -7.806 1.00 97.19 95 SER A C 1
ATOM 766 O O . SER A 1 95 ? 9.428 -5.079 -8.471 1.00 97.19 95 SER A O 1
ATOM 768 N N . LYS A 1 96 ? 10.794 -6.146 -7.027 1.00 98.38 96 LYS A N 1
ATOM 769 C CA . LYS A 1 96 ? 9.922 -7.301 -6.788 1.00 98.38 96 LYS A CA 1
ATOM 770 C C . LYS A 1 96 ? 10.209 -7.846 -5.400 1.00 98.38 96 LYS A C 1
ATOM 772 O O . LYS A 1 96 ? 11.230 -8.498 -5.191 1.00 98.38 96 LYS A O 1
ATOM 777 N N . PHE A 1 97 ? 9.293 -7.611 -4.474 1.00 98.50 97 PHE A N 1
ATOM 778 C CA . PHE A 1 97 ? 9.528 -7.795 -3.051 1.00 98.50 97 PHE A CA 1
ATOM 779 C C . PHE A 1 97 ? 8.409 -8.543 -2.341 1.00 98.50 97 PHE A C 1
ATOM 781 O O . PHE A 1 97 ? 7.316 -8.769 -2.863 1.00 98.50 97 PHE A O 1
ATOM 788 N N . SER A 1 98 ? 8.709 -8.944 -1.112 1.00 98.81 98 SER A N 1
ATOM 789 C CA . SER A 1 98 ? 7.768 -9.537 -0.175 1.00 98.81 98 SER A CA 1
ATOM 790 C C . SER A 1 98 ? 8.114 -9.167 1.260 1.00 98.81 98 SER A C 1
ATOM 792 O O . SER A 1 98 ? 9.263 -8.845 1.576 1.00 98.81 98 SER A O 1
ATOM 794 N N . GLY A 1 99 ? 7.121 -9.233 2.138 1.00 98.62 99 GLY A N 1
ATOM 795 C CA . GLY A 1 99 ? 7.304 -8.859 3.530 1.00 98.62 99 GLY A CA 1
ATOM 796 C C . GLY A 1 99 ? 6.074 -9.083 4.396 1.00 98.62 99 GLY A C 1
ATOM 797 O O . GLY A 1 99 ? 5.187 -9.876 4.063 1.00 98.62 99 GLY A O 1
ATOM 798 N N . ARG A 1 100 ? 6.026 -8.364 5.518 1.00 98.69 100 ARG A N 1
ATOM 799 C CA . ARG A 1 100 ? 4.883 -8.294 6.433 1.00 98.69 100 ARG A CA 1
ATOM 800 C C . ARG A 1 100 ? 4.174 -6.956 6.298 1.00 98.69 100 ARG A C 1
ATOM 802 O O . ARG A 1 100 ? 4.826 -5.942 6.072 1.00 98.69 100 ARG A O 1
ATOM 809 N N . TRP A 1 101 ? 2.861 -6.959 6.480 1.00 98.56 101 TRP A N 1
ATOM 810 C CA . TRP A 1 101 ? 2.052 -5.747 6.490 1.00 98.56 101 TRP A CA 1
ATOM 811 C C . TRP A 1 101 ? 1.062 -5.747 7.654 1.00 98.56 101 TRP A C 1
ATOM 813 O O . TRP A 1 101 ? 0.642 -6.803 8.139 1.00 98.56 101 TRP A O 1
ATOM 823 N N . SER A 1 102 ? 0.681 -4.553 8.097 1.00 97.38 102 SER A N 1
ATOM 824 C CA . SER A 1 102 ? -0.353 -4.345 9.111 1.00 97.38 102 SER A CA 1
ATOM 825 C C . SER A 1 102 ? -1.014 -2.977 8.942 1.00 97.38 102 SER A C 1
ATOM 827 O O . SER A 1 102 ? -0.489 -2.094 8.265 1.00 97.38 102 SER A O 1
ATOM 829 N N . VAL A 1 103 ? -2.185 -2.804 9.558 1.00 96.75 103 VAL A N 1
ATOM 830 C CA . VAL A 1 103 ? -2.887 -1.515 9.612 1.00 96.75 103 VAL A CA 1
ATOM 831 C C . VAL A 1 103 ? -3.015 -1.090 11.067 1.00 96.75 103 VAL A C 1
ATOM 833 O O . VAL A 1 103 ? -3.519 -1.857 11.887 1.00 96.75 103 VAL A O 1
ATOM 836 N N . ALA A 1 104 ? -2.594 0.133 11.379 1.00 94.44 104 ALA A N 1
ATOM 837 C CA . ALA A 1 104 ? -2.753 0.744 12.693 1.00 94.44 104 ALA A CA 1
ATOM 838 C C . ALA A 1 104 ? -3.360 2.144 12.533 1.00 94.44 104 ALA A C 1
ATOM 840 O O . ALA A 1 104 ? -2.723 3.072 12.037 1.00 94.44 104 ALA A O 1
ATOM 841 N N . GLY A 1 105 ? -4.630 2.303 12.914 1.00 92.94 105 GLY A N 1
ATOM 842 C CA . GLY A 1 105 ? -5.369 3.542 12.663 1.00 92.94 105 GLY A CA 1
ATOM 843 C C . GLY A 1 105 ? -5.472 3.839 11.163 1.00 92.94 105 GLY A C 1
ATOM 844 O O . GLY A 1 105 ? -6.095 3.077 10.425 1.00 92.94 105 GLY A O 1
ATOM 845 N N . ALA A 1 106 ? -4.864 4.944 10.728 1.00 95.06 106 ALA A N 1
ATOM 846 C CA . ALA A 1 106 ? -4.784 5.357 9.325 1.00 95.06 106 ALA A CA 1
ATOM 847 C C . ALA A 1 106 ? -3.412 5.066 8.690 1.00 95.06 106 ALA A C 1
ATOM 849 O O . ALA A 1 106 ? -3.122 5.589 7.622 1.00 95.06 106 ALA A O 1
ATOM 850 N N . ALA A 1 107 ? -2.550 4.280 9.334 1.00 96.50 107 ALA A N 1
ATOM 851 C CA . ALA A 1 107 ? -1.242 3.919 8.804 1.00 96.50 107 ALA A CA 1
ATOM 852 C C . ALA A 1 107 ? -1.257 2.488 8.253 1.00 96.50 107 ALA A C 1
ATOM 854 O O . ALA A 1 107 ? -1.723 1.559 8.919 1.00 96.50 107 ALA A O 1
ATOM 855 N N . LEU A 1 108 ? -0.741 2.323 7.036 1.00 97.81 108 LEU A N 1
ATOM 856 C CA . LEU A 1 108 ? -0.426 1.039 6.424 1.00 97.81 108 LEU A CA 1
ATOM 857 C C . LEU A 1 108 ? 1.083 0.832 6.545 1.00 97.81 108 LEU A C 1
ATOM 859 O O . LEU A 1 108 ? 1.859 1.565 5.940 1.00 97.81 108 LEU A O 1
ATOM 863 N N . HIS A 1 109 ? 1.484 -0.135 7.365 1.00 98.25 109 HIS A N 1
ATOM 864 C CA . HIS A 1 109 ? 2.885 -0.414 7.653 1.00 98.25 109 HIS A CA 1
ATOM 865 C C . HIS A 1 109 ? 3.384 -1.589 6.825 1.00 98.25 109 HIS A C 1
ATOM 867 O O . HIS A 1 109 ? 2.684 -2.595 6.683 1.00 98.25 109 HIS A O 1
ATOM 873 N N . TYR A 1 110 ? 4.632 -1.493 6.380 1.00 98.44 110 TYR A N 1
ATOM 874 C CA . TYR A 1 110 ? 5.343 -2.553 5.682 1.00 98.44 110 TYR A CA 1
ATOM 875 C C . TYR A 1 110 ? 6.659 -2.859 6.391 1.00 98.44 110 TYR A C 1
ATOM 877 O O . TYR A 1 110 ? 7.355 -1.962 6.861 1.00 98.44 110 TYR A O 1
ATOM 885 N N . ASN A 1 111 ? 7.016 -4.138 6.435 1.00 98.62 111 ASN A N 1
ATOM 886 C CA . ASN A 1 111 ? 8.344 -4.607 6.810 1.00 98.62 111 ASN A CA 1
ATOM 887 C C . ASN A 1 111 ? 8.837 -5.554 5.714 1.00 98.62 111 ASN A C 1
ATOM 889 O O . ASN A 1 111 ? 8.275 -6.638 5.525 1.00 98.62 111 ASN A O 1
ATOM 893 N N . TYR A 1 112 ? 9.844 -5.118 4.964 1.00 98.50 112 TYR A N 1
ATOM 894 C CA . TYR A 1 112 ? 10.371 -5.832 3.808 1.00 98.50 112 TYR A CA 1
ATOM 895 C C . TYR A 1 112 ? 11.293 -6.965 4.254 1.00 98.50 112 TYR A C 1
ATOM 897 O O . TYR A 1 112 ? 12.229 -6.762 5.019 1.00 98.50 112 TYR A O 1
ATOM 905 N N . ILE A 1 113 ? 11.048 -8.175 3.754 1.00 98.62 113 ILE A N 1
ATOM 906 C CA . ILE A 1 113 ? 11.853 -9.363 4.081 1.00 98.62 113 ILE A CA 1
ATOM 907 C C . ILE A 1 113 ? 12.786 -9.717 2.925 1.00 98.62 113 ILE A C 1
ATOM 909 O O . ILE A 1 113 ? 13.930 -10.106 3.145 1.00 98.62 113 ILE A O 1
ATOM 913 N N . HIS A 1 114 ? 12.298 -9.607 1.691 1.00 98.25 114 HIS A N 1
ATOM 914 C CA . HIS A 1 114 ? 13.042 -10.016 0.507 1.00 98.25 114 HIS A CA 1
ATOM 915 C C . HIS A 1 114 ? 12.699 -9.118 -0.679 1.00 98.25 114 HIS A C 1
ATOM 917 O O . HIS A 1 114 ? 11.518 -8.875 -0.921 1.00 98.25 114 HIS A O 1
ATOM 923 N N . ASP A 1 115 ? 13.709 -8.703 -1.444 1.00 97.88 115 ASP A N 1
ATOM 924 C CA . ASP A 1 115 ? 13.576 -8.078 -2.763 1.00 97.88 115 ASP A CA 1
ATOM 925 C C . ASP A 1 115 ? 14.495 -8.803 -3.752 1.00 97.88 115 ASP A C 1
ATOM 927 O O . ASP A 1 115 ? 15.700 -8.928 -3.534 1.00 97.88 115 ASP A O 1
ATOM 931 N N . ALA A 1 116 ? 13.918 -9.290 -4.848 1.00 97.75 116 ALA A N 1
ATOM 932 C CA . ALA A 1 116 ? 14.615 -10.118 -5.829 1.00 97.75 116 ALA A CA 1
ATOM 933 C C . ALA A 1 116 ? 15.696 -9.351 -6.610 1.00 97.75 116 ALA A C 1
ATOM 935 O O . ALA A 1 116 ? 16.563 -9.966 -7.224 1.00 97.75 116 ALA A O 1
ATOM 936 N N . LEU A 1 117 ? 15.631 -8.016 -6.614 1.00 97.19 117 LEU A N 1
ATOM 937 C CA . LEU A 1 117 ? 16.557 -7.133 -7.322 1.00 97.19 117 LEU A CA 1
ATOM 938 C C . LEU A 1 117 ? 17.562 -6.459 -6.371 1.00 97.19 117 LEU A C 1
ATOM 940 O O . LEU A 1 117 ? 18.365 -5.644 -6.825 1.00 97.19 117 LEU A O 1
ATOM 944 N N . GLY A 1 118 ? 17.524 -6.789 -5.074 1.00 96.00 118 GLY A N 1
ATOM 945 C CA . GLY A 1 118 ? 18.422 -6.257 -4.049 1.00 96.00 118 GLY A CA 1
ATOM 946 C C . GLY A 1 118 ? 18.308 -4.748 -3.817 1.00 96.00 118 GLY A C 1
ATOM 947 O O . GLY A 1 118 ? 19.237 -4.150 -3.281 1.00 96.00 118 GLY A O 1
ATOM 948 N N . ARG A 1 119 ? 17.210 -4.109 -4.238 1.00 95.69 119 ARG A N 1
ATOM 949 C CA . ARG A 1 119 ? 17.038 -2.650 -4.118 1.00 95.69 119 ARG A CA 1
ATOM 950 C C . ARG A 1 119 ? 16.519 -2.214 -2.761 1.00 95.69 119 ARG A C 1
ATOM 952 O O . ARG A 1 119 ? 16.804 -1.099 -2.337 1.00 95.69 119 ARG A O 1
ATOM 959 N N . ILE A 1 120 ? 15.751 -3.081 -2.109 1.00 96.75 120 ILE A N 1
ATOM 960 C CA . ILE A 1 120 ? 15.202 -2.840 -0.778 1.00 96.75 120 ILE A CA 1
ATOM 961 C C . ILE A 1 120 ? 15.928 -3.778 0.190 1.00 96.75 120 I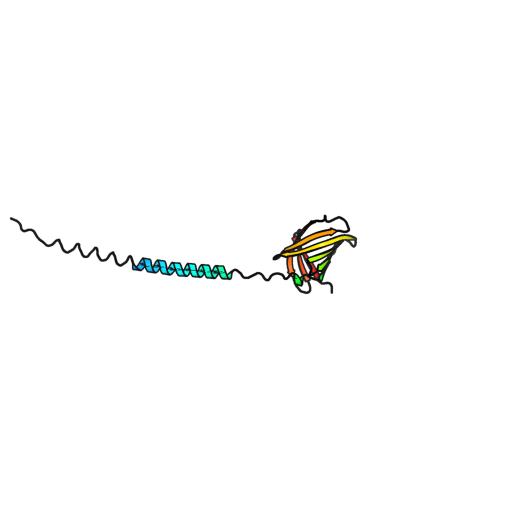LE A C 1
ATOM 963 O O . ILE A 1 120 ? 15.773 -4.998 0.068 1.00 96.75 120 ILE A O 1
ATOM 967 N N . PRO A 1 121 ? 16.740 -3.251 1.122 1.00 97.69 121 PRO A N 1
ATOM 968 C CA . PRO A 1 121 ? 17.375 -4.068 2.146 1.00 97.69 121 PRO A CA 1
ATOM 969 C C . PRO A 1 121 ? 16.348 -4.840 2.988 1.00 97.69 121 PRO A C 1
ATOM 971 O O . PRO A 1 121 ? 15.249 -4.361 3.271 1.00 97.69 121 PRO A O 1
ATOM 974 N N . ALA A 1 122 ? 16.709 -6.049 3.420 1.00 98.12 122 ALA A N 1
ATOM 975 C CA . ALA A 1 122 ? 15.875 -6.810 4.344 1.00 98.12 122 ALA A CA 1
ATOM 976 C C . ALA A 1 122 ? 15.790 -6.097 5.706 1.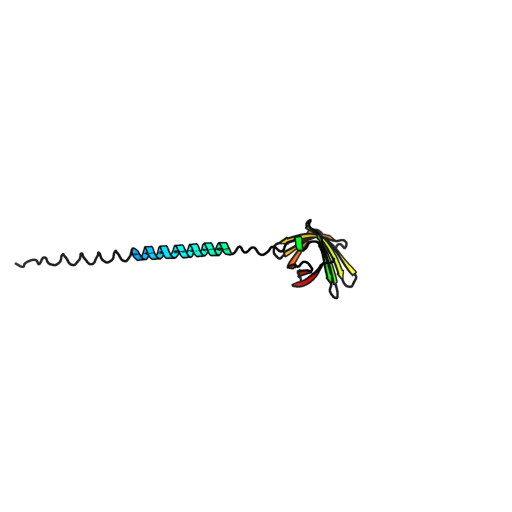00 98.12 122 ALA A C 1
ATOM 978 O O . ALA A 1 122 ? 16.787 -5.586 6.214 1.00 98.12 122 ALA A O 1
ATOM 979 N N . GLY A 1 123 ? 14.599 -6.078 6.301 1.00 97.81 123 GLY A N 1
ATOM 980 C CA . GLY A 1 123 ? 14.303 -5.382 7.552 1.00 97.81 123 GLY A CA 1
ATOM 981 C C . GLY A 1 123 ? 13.961 -3.899 7.388 1.00 97.81 123 GLY A C 1
ATOM 982 O O . GLY A 1 123 ? 13.645 -3.249 8.384 1.00 97.81 123 GLY A O 1
ATOM 983 N N . THR A 1 124 ? 13.992 -3.351 6.166 1.00 98.44 124 THR A N 1
ATOM 984 C CA . THR A 1 124 ? 13.490 -1.997 5.911 1.00 98.44 124 THR A CA 1
ATOM 985 C C . THR A 1 124 ? 12.018 -1.910 6.312 1.00 98.44 124 THR A C 1
ATOM 987 O O . THR A 1 124 ? 11.220 -2.799 6.009 1.00 98.44 124 THR A O 1
ATOM 990 N N . VAL A 1 125 ? 11.663 -0.823 6.992 1.00 98.19 125 VAL A N 1
ATOM 991 C CA . VAL A 1 125 ? 10.284 -0.490 7.349 1.00 98.19 125 VAL A CA 1
ATOM 992 C C . VAL A 1 125 ? 9.827 0.715 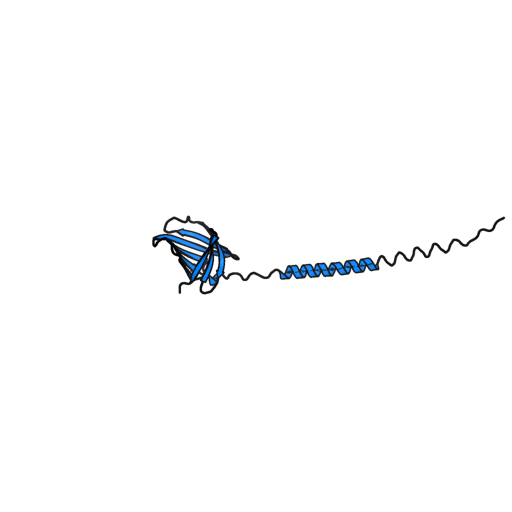6.543 1.00 98.19 125 VAL A C 1
ATOM 994 O O . VAL A 1 125 ? 10.617 1.618 6.277 1.00 98.19 125 VAL A O 1
ATOM 997 N N . ASP A 1 126 ? 8.559 0.715 6.158 1.00 98.06 126 ASP A N 1
ATOM 998 C CA . ASP A 1 126 ? 7.931 1.805 5.416 1.00 98.06 126 ASP A CA 1
ATOM 999 C C . ASP A 1 126 ? 6.490 1.990 5.893 1.00 98.06 126 ASP A C 1
ATOM 1001 O O . ASP A 1 126 ? 5.898 1.094 6.511 1.00 98.06 126 ASP A O 1
ATOM 1005 N N . GLN A 1 127 ? 5.939 3.168 5.637 1.00 97.94 127 GLN A N 1
ATOM 1006 C CA . GLN A 1 127 ? 4.603 3.530 6.062 1.00 97.94 127 GLN A CA 1
ATOM 1007 C C . GLN A 1 127 ? 3.939 4.453 5.046 1.00 97.94 127 GLN A C 1
ATOM 1009 O O . GLN A 1 127 ? 4.431 5.540 4.758 1.00 97.94 127 GLN A O 1
ATOM 1014 N N . ASP A 1 128 ? 2.734 4.066 4.641 1.00 98.19 128 ASP A N 1
ATOM 1015 C CA . ASP A 1 128 ? 1.815 4.926 3.908 1.00 98.19 128 ASP A CA 1
ATOM 1016 C C . ASP A 1 128 ? 0.659 5.366 4.808 1.00 98.19 128 ASP A C 1
ATOM 1018 O O . ASP A 1 128 ? 0.249 4.664 5.742 1.00 98.19 128 ASP A O 1
ATOM 1022 N N . LYS A 1 129 ? 0.062 6.515 4.495 1.00 97.75 129 LYS A N 1
ATOM 1023 C CA . LYS A 1 129 ? -1.182 6.949 5.128 1.00 97.75 129 LYS A CA 1
ATOM 1024 C C . LYS A 1 129 ? -2.373 6.470 4.307 1.00 97.75 129 LYS A C 1
ATOM 1026 O O . LYS A 1 129 ? -2.568 6.855 3.159 1.00 97.75 129 LYS A O 1
ATOM 1031 N N . LEU A 1 130 ? -3.206 5.638 4.909 1.00 97.44 130 LEU A N 1
ATOM 1032 C CA . LEU A 1 130 ? -4.413 5.078 4.326 1.00 97.44 130 LEU A CA 1
ATOM 1033 C C . LEU A 1 130 ? -5.561 6.093 4.402 1.00 97.44 130 LEU A C 1
ATOM 1035 O O . LEU A 1 130 ? -6.092 6.382 5.474 1.00 97.44 130 LEU A O 1
ATOM 1039 N N . LEU A 1 131 ? -5.956 6.635 3.250 1.00 96.62 131 LEU A N 1
ATOM 1040 C CA . LEU A 1 131 ? -6.987 7.672 3.159 1.00 96.62 131 LEU A CA 1
ATOM 1041 C C . LEU A 1 131 ? -8.392 7.085 3.006 1.00 96.62 131 LEU A C 1
ATOM 1043 O O . LEU A 1 131 ? -9.368 7.626 3.524 1.00 96.62 131 LEU A O 1
ATOM 1047 N N . THR A 1 132 ? -8.539 5.995 2.252 1.00 96.19 132 THR A N 1
ATOM 1048 C CA . THR A 1 132 ? -9.841 5.368 1.983 1.00 96.19 132 THR A CA 1
ATOM 1049 C C . THR A 1 132 ? -9.667 3.898 1.638 1.00 96.19 132 THR A C 1
ATOM 1051 O O . THR A 1 132 ? -8.801 3.554 0.841 1.00 96.19 132 THR A O 1
ATOM 1054 N N . VAL A 1 133 ? -10.556 3.042 2.155 1.00 96.44 133 VAL A N 1
ATOM 1055 C CA . VAL A 1 133 ? -10.667 1.631 1.755 1.00 96.44 133 VAL A CA 1
ATOM 1056 C C . VAL A 1 133 ? -12.110 1.310 1.389 1.00 96.44 133 VAL A C 1
ATOM 1058 O O . VAL A 1 133 ? -13.019 1.393 2.222 1.00 96.44 133 VAL A O 1
ATOM 1061 N N . ARG A 1 134 ? -12.321 0.916 0.137 1.00 96.44 134 ARG A N 1
ATOM 1062 C CA . ARG A 1 134 ? -13.575 0.381 -0.398 1.00 96.44 134 ARG A CA 1
ATOM 1063 C C . ARG A 1 134 ? -13.337 -1.042 -0.897 1.00 96.44 134 ARG A C 1
ATOM 1065 O O . ARG A 1 134 ? -12.214 -1.539 -0.897 1.00 96.44 134 ARG A O 1
ATOM 1072 N N . LYS A 1 135 ? -14.408 -1.726 -1.293 1.00 95.56 135 LYS A N 1
ATOM 1073 C CA . LYS A 1 135 ? -14.306 -3.096 -1.802 1.00 95.56 135 LYS A CA 1
ATOM 1074 C C . LYS A 1 135 ? -13.524 -3.129 -3.119 1.00 95.56 135 LYS A C 1
ATOM 1076 O O . LYS A 1 135 ? -12.751 -4.050 -3.333 1.00 95.56 135 LYS A O 1
ATOM 1081 N N . GLU A 1 136 ? -13.679 -2.118 -3.962 1.00 97.75 136 GLU A N 1
ATOM 1082 C CA . GLU A 1 136 ? -13.143 -2.068 -5.326 1.00 97.75 136 GLU A CA 1
ATOM 1083 C C . GLU A 1 136 ? -11.816 -1.310 -5.427 1.00 97.75 136 GLU A C 1
ATOM 1085 O O . GLU A 1 136 ? -11.082 -1.487 -6.396 1.00 97.75 136 GLU A O 1
ATOM 1090 N N . PHE A 1 137 ? -11.510 -0.445 -4.459 1.00 98.06 137 PHE A N 1
ATOM 1091 C CA . PHE A 1 137 ? -10.298 0.369 -4.472 1.00 98.06 137 PHE A CA 1
ATOM 1092 C C . PHE A 1 137 ? -9.862 0.775 -3.065 1.00 98.06 137 PHE A C 1
ATOM 1094 O O . PHE A 1 137 ? -10.680 0.857 -2.146 1.00 98.06 137 PHE A O 1
ATOM 1101 N N . PHE A 1 138 ? -8.592 1.137 -2.926 1.00 98.12 138 PHE A N 1
ATOM 1102 C CA . PHE A 1 138 ? -8.110 1.916 -1.791 1.00 98.12 138 PHE A CA 1
ATOM 1103 C C . PHE A 1 138 ? -7.253 3.091 -2.268 1.00 98.12 138 PHE A C 1
ATOM 1105 O O . PHE A 1 138 ? -6.774 3.110 -3.403 1.00 98.12 138 PHE A O 1
ATOM 1112 N N . VAL A 1 139 ? -7.107 4.102 -1.416 1.00 98.25 139 VAL A N 1
ATOM 1113 C CA . VAL A 1 139 ? -6.270 5.279 -1.673 1.00 98.25 139 VAL A CA 1
ATOM 1114 C C . VAL A 1 139 ? -5.300 5.441 -0.517 1.00 98.25 139 VAL A C 1
ATOM 1116 O O . VAL A 1 139 ? -5.722 5.438 0.643 1.00 98.25 139 VAL A O 1
ATOM 1119 N N . ILE A 1 140 ? -4.024 5.599 -0.851 1.00 98.25 140 ILE A N 1
ATOM 1120 C CA . ILE A 1 140 ? -2.963 5.965 0.086 1.00 98.25 140 ILE A CA 1
ATOM 1121 C C . ILE A 1 140 ? -2.384 7.331 -0.271 1.00 98.25 140 ILE A C 1
ATOM 1123 O O . ILE A 1 140 ? -2.455 7.754 -1.422 1.00 98.25 140 ILE A O 1
ATOM 1127 N N . GLU A 1 141 ? -1.785 7.982 0.712 1.00 98.31 141 GLU A N 1
ATOM 1128 C CA . GLU A 1 141 ? -0.808 9.056 0.565 1.00 98.31 141 GLU A CA 1
ATOM 1129 C C . GLU A 1 141 ? 0.558 8.457 0.915 1.00 98.31 141 GLU A C 1
ATOM 1131 O O . GLU A 1 141 ? 0.740 7.936 2.020 1.00 98.31 141 GLU A O 1
ATOM 1136 N N . ALA A 1 142 ? 1.463 8.444 -0.061 1.00 96.75 142 ALA A N 1
ATOM 1137 C CA . ALA A 1 142 ? 2.792 7.863 0.084 1.00 96.75 142 ALA A CA 1
ATOM 1138 C C . ALA A 1 142 ? 3.765 8.839 0.765 1.00 96.75 142 ALA A C 1
ATOM 1140 O O . ALA A 1 142 ? 3.448 10.011 0.970 1.00 96.75 142 ALA A O 1
ATOM 1141 N N . ALA A 1 143 ? 4.973 8.371 1.091 1.00 94.75 143 ALA A N 1
ATOM 1142 C CA . ALA A 1 143 ? 6.006 9.184 1.745 1.00 94.75 143 ALA A CA 1
ATOM 1143 C C . ALA A 1 143 ? 6.425 10.446 0.955 1.00 94.75 143 ALA A C 1
ATOM 1145 O O . ALA A 1 143 ? 6.932 11.402 1.537 1.00 94.75 143 ALA A O 1
ATOM 1146 N N . ASP A 1 144 ? 6.198 10.468 -0.361 1.00 95.38 144 ASP A N 1
ATOM 1147 C CA . ASP A 1 144 ? 6.418 11.627 -1.236 1.00 95.38 144 ASP A CA 1
ATOM 1148 C C . ASP A 1 144 ? 5.258 12.647 -1.206 1.00 95.38 144 ASP A C 1
ATOM 1150 O O . ASP A 1 144 ? 5.295 13.645 -1.925 1.00 95.38 144 ASP A O 1
ATOM 1154 N N . GLY A 1 145 ? 4.216 12.400 -0.405 1.00 97.12 145 GLY A N 1
ATOM 1155 C CA . GLY A 1 145 ? 2.995 13.205 -0.330 1.00 97.12 145 GLY A CA 1
ATOM 1156 C C . GLY A 1 145 ? 2.015 12.969 -1.484 1.00 97.12 145 GLY A C 1
ATOM 1157 O O . GLY A 1 145 ? 0.919 13.533 -1.481 1.00 97.12 145 GLY A O 1
ATOM 1158 N N . ASN A 1 146 ? 2.360 12.131 -2.468 1.00 96.94 146 ASN A N 1
ATOM 1159 C CA . ASN A 1 146 ? 1.478 11.847 -3.593 1.00 96.94 146 ASN A CA 1
ATOM 1160 C C . ASN A 1 146 ? 0.398 10.842 -3.200 1.00 96.94 146 ASN A C 1
ATOM 1162 O O . ASN A 1 146 ? 0.647 9.834 -2.532 1.00 96.94 146 ASN A O 1
ATOM 1166 N N . GLN A 1 147 ? -0.816 11.079 -3.695 1.00 98.06 147 GLN A N 1
ATOM 1167 C CA . GLN A 1 147 ? -1.915 10.139 -3.530 1.00 98.06 147 GLN A CA 1
ATOM 1168 C C . GLN A 1 147 ? -1.909 9.091 -4.639 1.00 98.06 147 GLN A C 1
ATOM 1170 O O . GLN A 1 147 ? -1.815 9.416 -5.823 1.00 98.06 147 GLN A O 1
ATOM 1175 N N . ARG A 1 148 ? -2.063 7.822 -4.260 1.00 98.00 148 ARG A N 1
ATOM 1176 C CA . ARG A 1 148 ? -2.094 6.688 -5.189 1.00 98.00 148 ARG A CA 1
ATOM 1177 C C . ARG A 1 148 ? -3.365 5.886 -4.954 1.00 98.00 148 ARG A C 1
ATOM 1179 O O . ARG A 1 148 ? -3.626 5.426 -3.841 1.00 98.00 148 ARG A O 1
ATOM 1186 N N . LYS A 1 149 ? -4.171 5.732 -6.007 1.00 98.31 149 LYS A N 1
ATOM 1187 C CA . LYS A 1 149 ? -5.402 4.935 -5.989 1.00 98.31 149 LYS A CA 1
ATOM 1188 C C . LYS A 1 149 ? -5.131 3.557 -6.577 1.00 98.31 149 LYS A C 1
ATOM 1190 O O . LYS A 1 149 ? -4.846 3.441 -7.763 1.00 98.31 149 LYS A O 1
ATOM 1195 N N . TYR A 1 150 ? -5.290 2.530 -5.760 1.00 98.56 150 TYR A N 1
ATOM 1196 C CA . TYR A 1 150 ? -5.147 1.141 -6.166 1.00 98.56 150 TYR A CA 1
ATOM 1197 C C . TYR A 1 150 ? -6.520 0.540 -6.439 1.00 98.56 150 TYR A C 1
ATOM 1199 O O . TYR A 1 150 ? -7.433 0.665 -5.623 1.00 98.56 150 TYR A O 1
ATOM 1207 N N . LEU A 1 151 ? -6.664 -0.116 -7.583 1.00 98.56 151 LEU A N 1
ATOM 1208 C CA . LEU A 1 151 ? -7.868 -0.824 -7.999 1.00 98.56 151 LEU A CA 1
ATOM 1209 C C . LEU A 1 151 ? -7.710 -2.313 -7.719 1.00 98.56 151 LEU A C 1
ATOM 1211 O O . LEU A 1 151 ? -6.641 -2.877 -7.942 1.00 98.56 151 LEU A O 1
ATOM 1215 N N . ARG A 1 152 ? -8.770 -2.956 -7.235 1.00 98.31 152 ARG A N 1
ATOM 1216 C CA . ARG A 1 152 ? -8.765 -4.398 -6.992 1.00 98.31 152 ARG A CA 1
ATOM 1217 C C . ARG A 1 152 ? -8.716 -5.152 -8.320 1.00 98.31 152 ARG A C 1
ATOM 1219 O O . ARG A 1 152 ? -9.522 -4.876 -9.209 1.00 98.31 152 ARG A O 1
ATOM 1226 N N . ILE A 1 153 ? -7.816 -6.122 -8.427 1.00 96.69 153 ILE A N 1
ATOM 1227 C CA . ILE A 1 153 ? -7.792 -7.085 -9.532 1.00 96.69 153 ILE A CA 1
ATOM 1228 C C . ILE A 1 153 ? -8.748 -8.229 -9.161 1.00 96.69 153 ILE A C 1
ATOM 1230 O O . ILE A 1 153 ? -8.775 -8.657 -8.005 1.00 96.69 153 ILE A O 1
ATOM 1234 N N . ARG A 1 154 ? -9.615 -8.620 -10.102 1.00 83.81 154 ARG A N 1
AT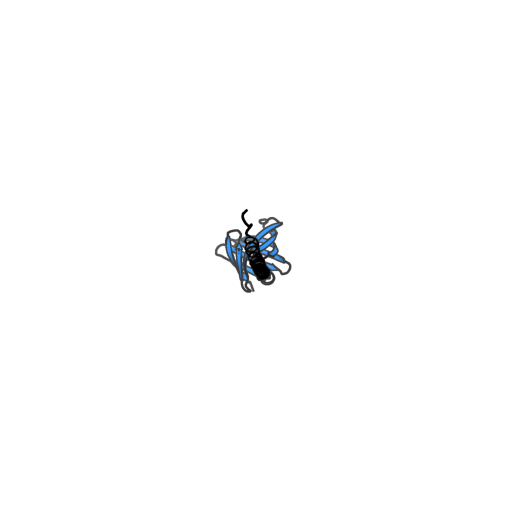OM 1235 C CA . ARG A 1 154 ? -10.639 -9.657 -9.898 1.00 83.81 154 ARG A CA 1
ATOM 1236 C C . ARG A 1 154 ? -10.047 -11.053 -9.940 1.00 83.81 154 ARG A C 1
ATOM 1238 O O . ARG A 1 154 ? -9.215 -11.280 -10.841 1.00 83.81 154 ARG A O 1
#

Solvent-accessible surface area (backbone atoms only — not comparable to full-atom values): 8973 Å² total; per-residue (Å²): 142,82,87,84,82,88,82,83,81,71,79,78,68,68,71,69,65,72,71,67,66,68,62,62,61,56,54,57,56,57,56,62,55,52,57,56,55,54,53,53,50,55,55,56,64,66,64,69,73,69,72,71,80,69,64,56,60,76,64,63,44,45,41,32,38,33,75,62,100,55,39,36,39,41,38,39,36,44,91,88,33,40,34,38,38,38,33,29,46,78,91,37,82,72,44,43,36,31,31,40,45,52,66,58,76,50,36,40,39,40,37,34,59,47,32,83,71,68,80,53,59,65,72,44,70,52,64,32,38,50,76,45,81,47,90,61,34,37,31,33,34,39,86,87,68,50,74,48,64,28,38,52,60,131

Foldseek 3Di:
DDDDDPPPDPPPPPVVPVPPPVVPVVVVVVVVVVVVVVVVVVVVVVPPPPPDPFPDPVLVAAWKWFDDPFKIKIKHAHPVQKIWIWMAGNNRTDWTFIFGWDGDRQKIKTQTQDIPNCPDDHRDIAIWGWDDGDNFWTWTQGPVRDIIIIGGDD